Protein AF-A0A438DZ04-F1 (afdb_monomer_lite)

Foldseek 3Di:
DDDPQDQPPDPPHDPVVNVVVVVVVVVVCVVVVHDDDDDDDDDPPVVVPDDPVVVVVVCVVVVVVPD

pLDDT: mean 90.55, std 6.96, range [54.78, 96.5]

Secondary structure (DSSP, 8-state):
---TT--SSSTT--HHHHHHHHHHHHHHHHHTT----------TTGGGG--HHHHHHHHHHTTTT--

Organism: Vitis vinifera (NCBI:txid29760)

Sequence (67 aa):
MVSKSQNALLKERQILEAVLTANEVVDSMLKSNACGVICEQDIKKAYDHINWSSLLSILEKMNFDKE

Structure (mmCIF, N/CA/C/O backbone):
data_AF-A0A438DZ04-F1
#
_entry.id   AF-A0A438DZ04-F1
#
loop_
_atom_site.group_PDB
_atom_site.id
_atom_site.type_symbol
_atom_site.label_atom_id
_atom_site.label_alt_id
_atom_site.label_comp_id
_atom_site.label_asym_id
_atom_site.label_entity_id
_atom_site.label_seq_id
_atom_site.pdbx_PDB_ins_code
_atom_site.Cartn_x
_atom_site.Cartn_y
_atom_site.Cartn_z
_atom_site.occupancy
_atom_site.B_iso_or_equiv
_atom_site.auth_seq_id
_atom_site.auth_comp_id
_atom_site.auth_asym_id
_atom_site.auth_atom_id
_atom_site.pdbx_PDB_model_num
ATOM 1 N N . MET A 1 1 ? 6.902 10.180 -5.619 1.00 68.75 1 MET A N 1
ATOM 2 C CA . MET A 1 1 ? 6.724 10.158 -4.144 1.00 68.75 1 MET A CA 1
ATOM 3 C C . MET A 1 1 ? 5.872 8.965 -3.761 1.00 68.75 1 MET A C 1
ATOM 5 O O . MET A 1 1 ? 4.932 8.653 -4.479 1.00 68.75 1 MET A O 1
ATOM 9 N N . VAL A 1 2 ? 6.207 8.317 -2.648 1.00 85.06 2 VAL A N 1
ATOM 10 C CA . VAL A 1 2 ? 5.537 7.114 -2.138 1.00 85.06 2 VAL A CA 1
ATOM 11 C C . VAL A 1 2 ? 4.674 7.493 -0.931 1.00 85.06 2 VAL A C 1
ATOM 13 O O . VAL A 1 2 ? 5.133 8.245 -0.070 1.00 85.06 2 VAL A O 1
ATOM 16 N N . SER A 1 3 ? 3.434 6.997 -0.856 1.00 89.25 3 SER A N 1
ATOM 17 C CA . SER A 1 3 ? 2.542 7.292 0.278 1.00 89.25 3 SER A CA 1
ATOM 18 C C . SER A 1 3 ? 3.056 6.676 1.584 1.00 89.25 3 SER A C 1
ATOM 20 O O . SER A 1 3 ? 3.637 5.590 1.598 1.00 89.25 3 SER A O 1
ATOM 22 N N . LYS A 1 4 ? 2.769 7.318 2.724 1.00 88.44 4 LYS A N 1
ATOM 23 C CA . LYS A 1 4 ? 2.988 6.712 4.049 1.00 88.44 4 LYS A CA 1
ATOM 24 C C . LYS A 1 4 ? 2.123 5.473 4.280 1.00 88.44 4 LYS A C 1
ATOM 26 O O . LYS A 1 4 ? 2.543 4.611 5.032 1.00 88.44 4 LYS A O 1
ATOM 31 N N . SER A 1 5 ? 0.978 5.353 3.614 1.00 89.19 5 SER A N 1
ATOM 32 C CA . SER A 1 5 ? 0.093 4.183 3.710 1.00 89.19 5 SER A CA 1
ATOM 33 C C . SER A 1 5 ? 0.406 3.074 2.697 1.00 89.19 5 SER A C 1
ATOM 35 O O . SER A 1 5 ? -0.225 2.021 2.728 1.00 89.19 5 SER A O 1
ATOM 37 N N . GLN A 1 6 ? 1.358 3.285 1.781 1.00 89.88 6 GLN A N 1
ATOM 38 C CA . GLN A 1 6 ? 1.750 2.265 0.812 1.00 89.88 6 GLN A CA 1
ATOM 39 C C . GLN A 1 6 ? 2.767 1.321 1.454 1.00 89.88 6 GLN A C 1
ATOM 41 O O . GLN A 1 6 ? 3.914 1.702 1.632 1.00 89.88 6 GLN A O 1
ATOM 46 N N . ASN A 1 7 ? 2.355 0.100 1.790 1.00 90.38 7 ASN A N 1
ATOM 47 C CA . ASN A 1 7 ? 3.192 -0.851 2.540 1.00 90.38 7 ASN A CA 1
ATOM 48 C C . ASN A 1 7 ? 3.725 -2.025 1.705 1.00 90.38 7 ASN A C 1
ATOM 50 O O . ASN A 1 7 ? 4.551 -2.794 2.183 1.00 90.38 7 ASN A O 1
ATOM 54 N N . ALA A 1 8 ? 3.280 -2.159 0.456 1.00 89.44 8 ALA A N 1
ATOM 55 C CA . ALA A 1 8 ? 3.743 -3.200 -0.456 1.00 89.44 8 ALA A CA 1
ATOM 56 C C . ALA A 1 8 ? 4.823 -2.677 -1.417 1.00 89.44 8 ALA A C 1
ATOM 58 O O . ALA A 1 8 ? 4.808 -1.503 -1.792 1.00 89.44 8 ALA A O 1
ATOM 59 N N . LEU A 1 9 ? 5.705 -3.582 -1.861 1.00 88.75 9 LEU A N 1
ATOM 60 C CA . LEU A 1 9 ? 6.716 -3.359 -2.911 1.00 88.75 9 LEU A CA 1
ATOM 61 C C . LEU A 1 9 ? 7.739 -2.250 -2.607 1.00 88.75 9 LEU A C 1
ATOM 63 O O . LEU A 1 9 ? 8.311 -1.655 -3.518 1.00 88.75 9 LEU A O 1
ATOM 67 N N . LEU A 1 10 ? 7.984 -1.976 -1.327 1.00 90.88 10 LEU A N 1
ATOM 68 C CA . LEU A 1 10 ? 8.958 -0.988 -0.877 1.00 90.88 10 LEU A CA 1
ATOM 69 C C . LEU A 1 10 ? 9.961 -1.657 0.045 1.00 90.88 10 LEU A C 1
ATOM 71 O O . LEU A 1 10 ? 9.592 -2.446 0.916 1.00 90.88 10 LEU A O 1
ATOM 75 N N . LYS A 1 11 ? 11.236 -1.318 -0.140 1.00 88.12 11 LYS A N 1
ATOM 76 C CA . LYS A 1 11 ? 12.286 -1.733 0.785 1.00 88.12 11 LYS A CA 1
ATOM 77 C C . LYS A 1 11 ? 11.946 -1.212 2.1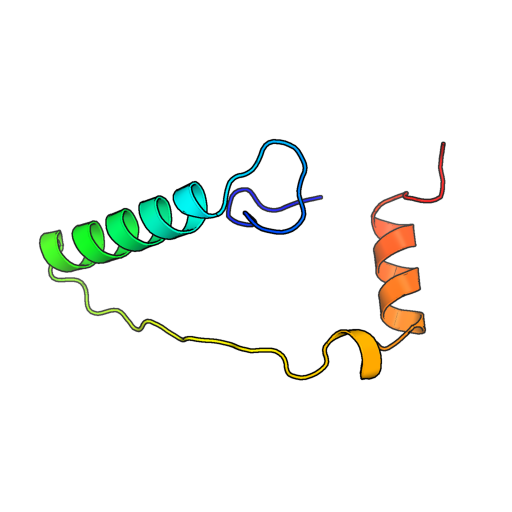87 1.00 88.12 11 LYS A C 1
ATOM 79 O O . LYS A 1 11 ? 11.382 -0.129 2.314 1.00 88.12 11 LYS A O 1
ATOM 84 N N . GLU A 1 12 ? 12.271 -2.007 3.206 1.00 89.62 12 GLU A N 1
ATOM 85 C CA . GLU A 1 12 ? 12.060 -1.697 4.633 1.00 89.62 12 GLU A CA 1
ATOM 86 C C . GLU A 1 12 ? 10.602 -1.666 5.120 1.00 89.62 12 GLU A C 1
ATOM 88 O O . GLU A 1 12 ? 10.394 -1.485 6.314 1.00 89.62 12 GLU A O 1
ATOM 93 N N . ARG A 1 13 ? 9.602 -1.924 4.264 1.00 90.62 13 ARG A N 1
ATOM 94 C CA . ARG A 1 13 ? 8.202 -2.066 4.698 1.00 90.62 13 ARG A CA 1
ATOM 95 C C . ARG A 1 13 ? 7.765 -3.518 4.765 1.00 90.62 13 ARG A C 1
ATOM 97 O O . ARG A 1 13 ? 8.117 -4.322 3.899 1.00 90.62 13 ARG A O 1
ATOM 104 N N . GLN A 1 14 ? 6.983 -3.856 5.785 1.00 91.94 14 GLN A N 1
ATOM 105 C CA . GLN A 1 14 ? 6.498 -5.219 6.001 1.00 91.94 14 GLN A CA 1
ATOM 106 C C . GLN A 1 14 ? 4.986 -5.319 5.795 1.00 91.94 14 GLN A C 1
ATOM 108 O O . GLN A 1 14 ? 4.230 -4.420 6.152 1.00 91.94 14 GLN A O 1
ATOM 113 N N . ILE A 1 15 ? 4.519 -6.466 5.287 1.00 91.88 15 ILE A N 1
ATOM 114 C CA . ILE A 1 15 ? 3.080 -6.728 5.103 1.00 91.88 15 ILE A CA 1
ATOM 115 C C . ILE A 1 15 ? 2.294 -6.602 6.418 1.00 91.88 15 ILE A C 1
ATOM 117 O O . ILE A 1 15 ? 1.145 -6.167 6.420 1.00 91.88 15 ILE A O 1
ATOM 121 N N . LEU A 1 16 ? 2.940 -6.923 7.545 1.00 93.38 16 LEU A N 1
ATOM 122 C CA . LEU A 1 16 ? 2.353 -6.816 8.876 1.00 93.38 16 LEU A CA 1
ATOM 123 C C . LEU A 1 16 ? 1.999 -5.369 9.246 1.00 93.38 16 LEU A C 1
ATOM 125 O O . LEU A 1 16 ? 0.997 -5.156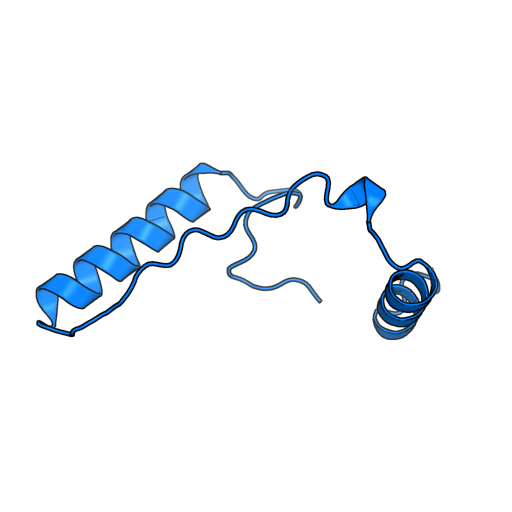 9.922 1.00 93.38 16 LEU A O 1
ATOM 129 N N . GLU A 1 17 ? 2.756 -4.378 8.766 1.00 91.69 17 GLU A N 1
ATOM 130 C CA . GLU A 1 17 ? 2.454 -2.965 9.019 1.00 91.69 17 GLU A CA 1
ATOM 131 C C . GLU A 1 17 ? 1.116 -2.565 8.391 1.00 91.69 17 GLU A C 1
ATOM 133 O O . GLU A 1 17 ? 0.332 -1.856 9.014 1.00 91.69 17 GLU A O 1
ATOM 138 N N . ALA A 1 18 ? 0.797 -3.081 7.196 1.00 90.94 18 ALA A N 1
ATOM 139 C CA . ALA A 1 18 ? -0.504 -2.846 6.566 1.00 90.94 18 ALA A CA 1
ATOM 140 C C . ALA A 1 18 ? -1.660 -3.416 7.394 1.00 90.94 18 ALA A C 1
ATOM 142 O O . ALA A 1 18 ? -2.670 -2.739 7.583 1.00 90.94 18 ALA A O 1
ATOM 143 N N . VAL A 1 19 ? -1.497 -4.640 7.901 1.00 92.69 19 VAL A N 1
ATOM 144 C CA . VAL A 1 19 ? -2.509 -5.308 8.730 1.00 92.69 19 VAL A CA 1
ATOM 145 C C . VAL A 1 19 ? -2.707 -4.557 10.047 1.00 92.69 19 VAL A C 1
ATOM 147 O O . VAL A 1 19 ? -3.844 -4.332 10.455 1.00 92.69 19 VAL A O 1
ATOM 150 N N . LEU A 1 20 ? -1.620 -4.122 10.691 1.00 94.56 20 LEU A N 1
ATOM 151 C CA . LEU A 1 20 ? -1.686 -3.369 11.941 1.00 94.56 20 LEU A CA 1
ATOM 152 C C . LEU A 1 20 ? -2.399 -2.026 11.750 1.00 94.56 20 LEU A C 1
ATOM 154 O O . LEU A 1 20 ? -3.352 -1.743 12.469 1.00 94.56 20 LEU A O 1
ATOM 158 N N . THR A 1 21 ? -2.006 -1.245 10.738 1.00 92.50 21 THR A N 1
ATOM 159 C CA . THR A 1 21 ? -2.657 0.039 10.437 1.00 92.50 21 THR A CA 1
ATOM 160 C C . THR A 1 21 ? -4.143 -0.141 10.121 1.00 92.50 21 THR A C 1
ATOM 162 O O . THR A 1 21 ? -4.966 0.638 10.594 1.00 92.50 21 THR A O 1
ATOM 165 N N . ALA A 1 22 ? -4.520 -1.172 9.356 1.00 92.94 22 ALA A N 1
ATOM 166 C CA . ALA A 1 22 ? -5.928 -1.450 9.077 1.00 92.94 22 ALA A CA 1
ATOM 167 C C . ALA A 1 22 ? -6.711 -1.764 10.363 1.00 92.94 22 ALA A C 1
ATOM 169 O O . ALA A 1 22 ? -7.795 -1.216 10.570 1.00 92.94 22 ALA A O 1
ATOM 170 N N . ASN A 1 23 ? -6.144 -2.582 11.253 1.00 94.50 23 ASN A N 1
ATOM 171 C CA . ASN A 1 23 ? -6.765 -2.917 12.534 1.00 94.50 23 ASN A CA 1
ATOM 172 C C . ASN A 1 23 ? -6.940 -1.690 13.435 1.00 94.50 23 ASN A C 1
ATOM 174 O O . ASN A 1 23 ? -8.004 -1.524 14.025 1.00 94.50 23 ASN A O 1
ATOM 178 N N . GLU A 1 24 ? -5.941 -0.811 13.514 1.00 95.38 24 GLU A N 1
ATOM 179 C CA . GLU A 1 24 ? -6.022 0.435 14.288 1.00 95.38 24 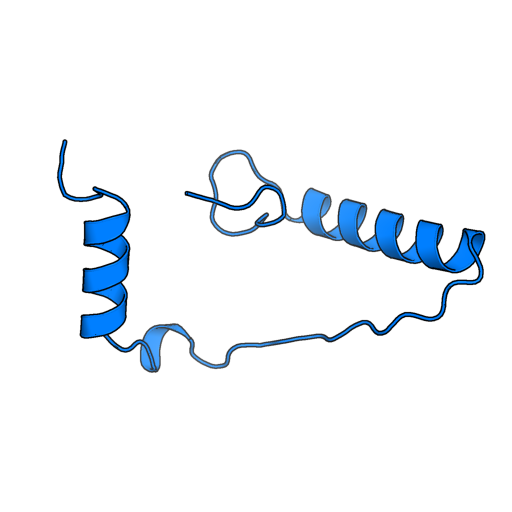GLU A CA 1
ATOM 180 C C . GLU A 1 24 ? -7.118 1.370 13.764 1.00 95.38 24 GLU A C 1
ATOM 182 O O . GLU A 1 24 ? -7.865 1.955 14.550 1.00 95.38 24 GLU A O 1
ATOM 187 N N . VAL A 1 25 ? -7.258 1.488 12.439 1.00 93.81 25 VAL A N 1
ATOM 188 C CA . VAL A 1 25 ? -8.318 2.296 11.817 1.00 93.81 25 VAL A CA 1
ATOM 189 C C . VAL A 1 25 ? -9.696 1.724 12.145 1.00 93.81 25 VAL A C 1
ATOM 191 O O . VAL A 1 25 ? -10.588 2.473 12.544 1.00 93.81 25 VAL A O 1
ATOM 194 N N . VAL A 1 26 ? -9.878 0.405 12.030 1.00 94.56 26 VAL A N 1
ATOM 195 C CA . VAL A 1 26 ? -11.147 -0.258 12.370 1.00 94.56 26 VAL A CA 1
ATOM 196 C C . VAL A 1 26 ? -11.482 -0.100 13.850 1.00 94.56 26 VAL A C 1
ATOM 198 O O . VAL A 1 26 ? -12.594 0.304 14.184 1.00 94.56 26 VAL A O 1
ATOM 201 N N . ASP A 1 27 ? -10.523 -0.353 14.736 1.00 95.94 27 ASP A N 1
ATOM 202 C CA . ASP A 1 27 ? -10.692 -0.191 16.181 1.00 95.94 27 ASP A CA 1
ATOM 203 C C . ASP A 1 27 ? -11.049 1.259 16.556 1.00 95.94 27 ASP A C 1
ATOM 205 O O . ASP A 1 27 ? -11.960 1.495 17.350 1.00 95.94 27 ASP A O 1
ATOM 209 N N . SER A 1 28 ? -10.410 2.248 15.923 1.00 95.81 28 SER A N 1
ATOM 210 C CA . SER A 1 28 ? -10.724 3.668 16.116 1.00 95.81 28 SER A CA 1
ATOM 211 C C . SER A 1 28 ? -12.144 4.030 15.661 1.00 95.81 28 SER A C 1
ATOM 213 O O . SER A 1 28 ? -12.860 4.740 16.378 1.00 95.81 28 SER A O 1
ATOM 215 N N . MET A 1 29 ? -12.594 3.512 14.512 1.00 95.19 29 MET A N 1
ATOM 216 C CA . MET A 1 29 ? -13.968 3.711 14.032 1.00 95.19 29 MET A CA 1
ATOM 217 C C . MET A 1 29 ? -14.993 3.126 15.009 1.00 95.19 29 MET A C 1
ATOM 219 O O . MET A 1 29 ? -15.960 3.800 15.362 1.00 95.19 29 MET A O 1
ATOM 223 N N . LEU A 1 30 ? -14.748 1.910 15.506 1.00 94.62 30 LEU A N 1
ATOM 224 C CA . LEU A 1 30 ? -15.622 1.256 16.482 1.00 94.62 30 LEU A CA 1
ATOM 225 C C . LEU A 1 30 ? -15.687 2.043 17.795 1.00 94.62 30 LEU A C 1
ATOM 227 O O . LEU A 1 30 ? -16.775 2.312 18.299 1.00 94.62 30 LEU A O 1
ATOM 231 N N . LYS A 1 31 ? -14.539 2.479 18.324 1.00 96.50 31 LYS A N 1
ATOM 232 C CA . LYS A 1 31 ? -14.462 3.266 19.568 1.00 96.50 31 LYS A CA 1
ATOM 233 C C . LYS A 1 31 ? -15.143 4.628 19.467 1.00 96.50 31 LYS A C 1
ATOM 235 O O . LYS A 1 31 ? -15.644 5.131 20.467 1.00 96.50 31 LYS A O 1
ATOM 240 N N . SER A 1 32 ? -15.156 5.228 18.281 1.00 96.25 32 SER A N 1
ATOM 241 C CA . SER A 1 32 ? -15.798 6.523 18.036 1.00 96.25 32 SER A CA 1
ATOM 242 C C . SER A 1 32 ? -17.274 6.415 17.637 1.00 96.25 32 SER A C 1
ATOM 244 O O . SER A 1 32 ? -17.904 7.447 17.410 1.00 96.25 32 SER A O 1
ATOM 246 N N . ASN A 1 33 ? -17.844 5.201 17.568 1.00 93.19 33 ASN A N 1
ATOM 247 C CA . ASN A 1 33 ? -19.172 4.936 16.996 1.00 93.19 33 ASN A CA 1
ATOM 248 C C . ASN A 1 33 ? -19.350 5.558 15.596 1.00 93.19 33 ASN A C 1
ATOM 250 O O . ASN A 1 33 ? -20.453 5.948 15.206 1.00 93.19 33 ASN A O 1
ATOM 254 N N . ALA A 1 34 ? -18.258 5.677 14.838 1.00 93.94 34 ALA A N 1
ATOM 255 C CA . ALA A 1 34 ? -18.287 6.212 13.491 1.00 93.94 34 ALA A CA 1
ATOM 256 C C . ALA A 1 34 ? -18.783 5.139 12.516 1.00 93.94 34 ALA A C 1
ATOM 258 O O . ALA A 1 34 ? -18.333 3.994 12.538 1.00 93.94 34 ALA A O 1
ATOM 259 N N . CYS A 1 35 ? -19.694 5.522 11.622 1.00 89.19 35 CYS A N 1
ATOM 260 C CA . CYS A 1 35 ? -20.050 4.680 10.486 1.00 89.19 35 CYS A CA 1
ATOM 261 C C . CYS A 1 35 ? -18.933 4.760 9.436 1.00 89.19 35 CYS A C 1
ATOM 263 O O . CYS A 1 35 ? -18.534 5.856 9.038 1.00 89.19 35 CYS A O 1
ATOM 265 N N . GLY A 1 36 ? -18.439 3.608 8.984 1.00 88.62 36 GLY A N 1
ATOM 266 C CA . GLY A 1 36 ? -17.390 3.504 7.975 1.00 88.62 36 GLY A CA 1
ATOM 267 C C . GLY A 1 36 ? -17.620 2.318 7.045 1.00 88.62 36 GLY A C 1
ATOM 268 O O . GLY A 1 36 ? -18.340 1.379 7.381 1.00 88.62 36 GLY A O 1
ATOM 269 N N . VAL A 1 37 ? -17.003 2.366 5.865 1.00 90.69 37 VAL A N 1
ATOM 270 C CA . VAL A 1 37 ? -17.047 1.288 4.870 1.00 90.69 37 VAL A CA 1
ATOM 271 C C . VAL A 1 37 ? -15.624 0.840 4.576 1.00 90.69 37 VAL A C 1
ATOM 273 O O . VAL A 1 37 ? -14.744 1.669 4.345 1.00 90.69 37 VAL A O 1
ATOM 276 N N . ILE A 1 38 ? -15.411 -0.474 4.567 1.00 90.19 38 ILE A N 1
ATOM 277 C CA . ILE A 1 38 ? -14.165 -1.089 4.114 1.00 90.19 38 ILE A CA 1
ATOM 278 C C . ILE A 1 38 ? -14.407 -1.613 2.701 1.00 90.19 38 ILE A C 1
ATOM 280 O O . ILE A 1 38 ? -15.298 -2.432 2.487 1.00 90.19 38 ILE A O 1
ATOM 284 N N . CYS A 1 39 ? -13.613 -1.135 1.746 1.00 90.88 39 CYS A N 1
ATOM 285 C CA . CYS A 1 39 ? -13.665 -1.590 0.362 1.00 90.88 39 CYS A CA 1
ATOM 286 C C . CYS A 1 39 ? -12.404 -2.389 0.044 1.00 90.88 39 CYS A C 1
ATOM 288 O O . CYS A 1 39 ? -11.314 -1.821 -0.028 1.00 90.88 39 CYS A O 1
ATOM 290 N N . GLU A 1 40 ? -12.560 -3.689 -0.185 1.00 90.38 40 GLU A N 1
ATOM 291 C CA . GLU A 1 40 ? -11.500 -4.520 -0.747 1.00 90.38 40 GLU A CA 1
ATOM 292 C C . GLU A 1 40 ? -11.430 -4.280 -2.260 1.00 90.38 40 GLU A C 1
ATOM 294 O O . GLU A 1 40 ? -12.411 -4.477 -2.979 1.00 90.38 40 GLU A O 1
ATOM 299 N N . GLN A 1 41 ? -10.281 -3.804 -2.740 1.00 89.25 41 GLN A N 1
ATOM 300 C CA . GLN A 1 41 ? -10.032 -3.597 -4.164 1.00 89.25 41 GLN A CA 1
ATOM 301 C C . GLN A 1 41 ? -8.887 -4.498 -4.611 1.00 89.25 41 GLN A C 1
ATOM 303 O O . GLN A 1 41 ? -7.768 -4.373 -4.119 1.00 89.25 41 GLN A O 1
ATOM 308 N N . ASP A 1 42 ? -9.176 -5.371 -5.573 1.00 90.38 42 ASP A N 1
ATOM 309 C CA . ASP A 1 42 ? -8.186 -6.184 -6.272 1.00 90.38 42 ASP A CA 1
ATOM 310 C C . ASP A 1 42 ? -8.083 -5.736 -7.735 1.00 90.38 42 ASP A C 1
ATOM 312 O O . ASP A 1 42 ? -9.092 -5.453 -8.389 1.00 90.38 42 ASP A O 1
ATOM 316 N N . ILE A 1 43 ? -6.858 -5.682 -8.261 1.00 89.88 43 ILE A N 1
ATOM 317 C CA . ILE A 1 43 ? -6.590 -5.321 -9.655 1.00 89.88 43 ILE A CA 1
ATOM 318 C C . ILE A 1 43 ? -6.094 -6.568 -10.380 1.00 89.88 43 ILE A C 1
ATOM 320 O O . ILE A 1 43 ? -4.906 -6.901 -10.376 1.00 89.88 43 ILE A O 1
ATOM 324 N N . LYS A 1 44 ? -7.019 -7.248 -11.059 1.00 93.00 44 LYS A N 1
ATOM 325 C CA . LYS A 1 44 ? -6.702 -8.454 -11.826 1.00 93.00 44 LYS A CA 1
ATOM 326 C C . LYS A 1 44 ? -5.711 -8.146 -12.939 1.00 93.00 44 LYS A C 1
ATOM 328 O O . LYS A 1 44 ? -5.980 -7.311 -13.800 1.00 93.00 44 LYS A O 1
ATOM 333 N N . LYS A 1 45 ? -4.601 -8.893 -12.960 1.00 91.56 45 LYS A N 1
ATOM 334 C CA . LYS A 1 45 ? -3.583 -8.817 -14.019 1.00 91.56 45 LYS A CA 1
ATOM 335 C C . LYS A 1 45 ? -3.139 -7.372 -14.279 1.00 91.56 45 LYS A C 1
ATOM 337 O O . LYS A 1 45 ? -3.121 -6.919 -15.422 1.00 91.56 45 LYS A O 1
ATOM 342 N N . ALA A 1 46 ? -2.829 -6.641 -13.205 1.00 90.25 46 ALA A N 1
ATOM 343 C CA . ALA A 1 46 ? -2.503 -5.218 -13.265 1.00 90.25 46 ALA A CA 1
ATOM 344 C C . ALA A 1 46 ? -1.423 -4.906 -14.313 1.00 90.25 46 ALA A C 1
ATOM 346 O O . ALA A 1 46 ? -1.587 -3.962 -15.075 1.00 90.25 46 ALA A O 1
ATOM 347 N N . TYR A 1 47 ? -0.379 -5.739 -14.395 1.00 90.12 47 TYR A N 1
ATOM 348 C CA . TYR A 1 47 ? 0.726 -5.574 -15.343 1.00 90.12 47 TYR A CA 1
ATOM 349 C C . TYR A 1 47 ? 0.338 -5.804 -16.812 1.00 90.12 47 TYR A C 1
ATOM 351 O O . TYR A 1 47 ? 0.900 -5.150 -17.686 1.00 90.12 47 TYR A O 1
ATOM 359 N N . ASP A 1 48 ? -0.652 -6.660 -17.085 1.00 95.38 48 ASP A N 1
ATOM 360 C CA . ASP A 1 48 ? -1.108 -6.963 -18.452 1.00 95.38 48 ASP A CA 1
ATOM 361 C C . ASP A 1 48 ? -1.916 -5.800 -19.054 1.00 95.38 48 ASP A C 1
ATOM 363 O O . ASP A 1 48 ? -2.000 -5.660 -20.272 1.00 95.38 48 ASP A O 1
ATOM 367 N N . HIS A 1 49 ? -2.518 -4.964 -18.202 1.00 93.06 49 HIS A N 1
ATOM 368 C CA . HIS A 1 49 ? -3.438 -3.894 -18.600 1.00 93.06 49 HIS A CA 1
ATOM 369 C C . HIS A 1 49 ? -2.865 -2.485 -18.378 1.00 93.06 49 HIS A C 1
ATOM 371 O O . HIS A 1 49 ? -3.610 -1.503 -18.395 1.00 93.06 49 HIS A O 1
ATOM 377 N N . ILE A 1 50 ? -1.551 -2.355 -18.159 1.00 94.38 50 ILE A N 1
ATOM 378 C CA . ILE A 1 50 ? -0.917 -1.045 -17.968 1.00 94.38 50 ILE A CA 1
ATOM 379 C C . ILE A 1 50 ? -0.973 -0.241 -19.268 1.00 94.38 50 ILE A C 1
ATOM 381 O O . ILE A 1 50 ? -0.519 -0.684 -20.323 1.00 94.38 50 ILE A O 1
ATOM 385 N N . ASN A 1 51 ? -1.445 1.003 -19.174 1.00 95.12 51 ASN A N 1
ATOM 386 C CA . ASN A 1 51 ? -1.220 1.985 -20.225 1.00 95.12 51 ASN A CA 1
ATOM 387 C C . ASN A 1 51 ? 0.208 2.549 -20.115 1.00 95.12 51 ASN A C 1
ATOM 389 O O . ASN A 1 51 ? 0.511 3.356 -19.231 1.00 95.12 51 ASN A O 1
ATOM 393 N N . TRP A 1 52 ? 1.076 2.146 -21.043 1.00 94.88 52 TRP A N 1
ATOM 394 C CA . TRP A 1 52 ? 2.491 2.521 -21.057 1.00 94.88 52 TRP A CA 1
ATOM 395 C C . TRP A 1 52 ? 2.741 4.026 -21.166 1.00 94.88 52 TRP A C 1
ATOM 397 O O . TRP A 1 52 ? 3.653 4.528 -20.512 1.00 94.88 52 TRP A O 1
ATOM 407 N N . SER A 1 53 ? 1.931 4.771 -21.925 1.00 96.00 53 SER A N 1
ATOM 408 C CA . SER A 1 53 ? 2.118 6.225 -22.037 1.00 96.00 53 SER A CA 1
ATOM 409 C C . SER A 1 53 ? 1.823 6.925 -20.711 1.00 96.00 53 SER A C 1
ATOM 411 O O . SER A 1 53 ? 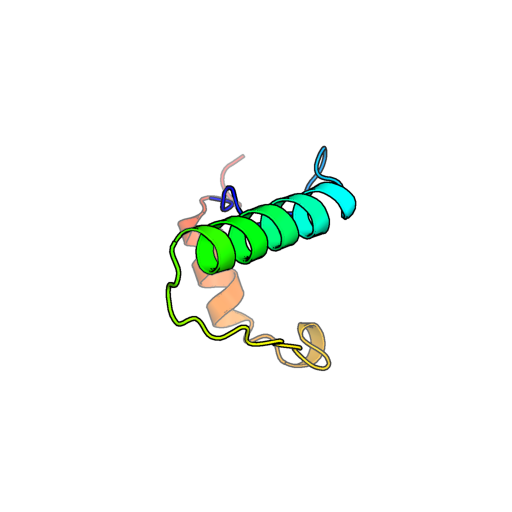2.541 7.842 -20.314 1.00 96.00 53 SER A O 1
ATOM 413 N N . SER A 1 54 ? 0.822 6.435 -19.972 1.00 93.50 54 SER A N 1
ATOM 414 C CA . SER A 1 54 ? 0.521 6.923 -18.624 1.00 93.50 54 SER A CA 1
ATOM 415 C C . SER A 1 54 ? 1.652 6.601 -17.650 1.00 93.50 54 SER A C 1
ATOM 417 O O . SER A 1 54 ? 2.082 7.492 -16.919 1.00 93.50 54 SER A O 1
ATOM 419 N N . LEU A 1 55 ? 2.185 5.374 -17.675 1.00 93.88 55 LEU A N 1
ATOM 420 C CA . LEU A 1 55 ? 3.315 4.986 -16.828 1.00 93.88 55 LEU A CA 1
ATOM 421 C C . LEU A 1 55 ? 4.539 5.882 -17.064 1.00 93.88 55 LEU A C 1
ATOM 423 O O . LEU A 1 55 ? 5.078 6.435 -16.107 1.00 93.88 55 LEU A O 1
ATOM 427 N N . LEU A 1 56 ? 4.939 6.077 -18.324 1.00 94.88 56 LEU A N 1
ATOM 428 C CA . LEU A 1 56 ? 6.076 6.932 -18.679 1.00 94.88 56 LEU A CA 1
ATOM 429 C C . LEU A 1 56 ? 5.870 8.375 -18.199 1.00 94.88 56 LEU A C 1
ATOM 431 O O . LEU A 1 56 ? 6.769 8.947 -17.587 1.00 94.88 56 LEU A O 1
ATOM 435 N N . SER A 1 57 ? 4.661 8.924 -18.363 1.00 94.62 57 SER A N 1
ATOM 436 C CA . SER A 1 57 ? 4.338 10.275 -17.883 1.00 94.62 57 SER A CA 1
ATOM 437 C C . SER A 1 57 ? 4.450 10.426 -16.359 1.00 94.62 57 SER A C 1
ATOM 439 O O . SER A 1 57 ? 4.766 11.502 -15.854 1.00 94.62 57 SER A O 1
ATOM 441 N N . ILE A 1 58 ? 4.176 9.356 -15.603 1.00 93.38 58 ILE A N 1
ATOM 442 C CA . ILE A 1 58 ? 4.297 9.348 -14.142 1.00 93.38 58 ILE A CA 1
ATOM 443 C C . ILE A 1 58 ? 5.772 9.291 -13.742 1.00 93.38 58 ILE A C 1
ATOM 445 O O . ILE A 1 58 ? 6.176 10.030 -12.847 1.00 93.38 58 ILE A O 1
ATOM 449 N N . LEU A 1 59 ? 6.569 8.450 -14.405 1.00 93.00 59 LEU A N 1
ATOM 450 C CA . LEU A 1 59 ? 8.003 8.321 -14.136 1.00 93.00 59 LEU A CA 1
ATOM 451 C C . LEU A 1 59 ? 8.748 9.637 -14.397 1.00 93.00 59 LEU A C 1
ATOM 453 O O . LEU A 1 59 ? 9.514 10.074 -13.539 1.00 93.00 59 LEU A O 1
ATOM 457 N N . GLU A 1 60 ? 8.445 10.319 -15.504 1.00 93.31 60 GLU A N 1
ATOM 458 C CA . GLU A 1 60 ? 8.995 11.644 -15.822 1.00 93.31 60 GLU A CA 1
ATOM 459 C C . GLU A 1 60 ? 8.638 12.678 -14.741 1.00 93.31 60 GLU A C 1
ATOM 461 O O . GLU A 1 60 ? 9.504 13.378 -14.217 1.00 93.31 60 GLU A O 1
ATOM 466 N N . LYS A 1 61 ? 7.370 12.726 -14.306 1.00 92.12 61 LYS A N 1
ATOM 467 C CA . LYS A 1 61 ? 6.933 13.611 -13.208 1.00 92.12 61 LYS A CA 1
ATOM 468 C C . LYS A 1 61 ? 7.617 13.304 -11.878 1.00 92.12 61 LYS A C 1
ATOM 470 O O . LYS A 1 61 ? 7.716 14.182 -11.022 1.00 92.12 61 LYS A O 1
ATOM 475 N N . MET A 1 62 ? 8.049 12.063 -11.677 1.00 91.00 62 MET A N 1
ATOM 476 C CA . MET A 1 62 ? 8.808 11.655 -10.501 1.00 91.00 62 MET A CA 1
ATOM 477 C C . MET A 1 62 ? 10.323 11.886 -10.650 1.00 91.00 62 MET A C 1
ATOM 479 O O . MET A 1 62 ? 11.034 11.623 -9.685 1.00 91.00 62 MET A O 1
ATOM 483 N N . ASN A 1 63 ? 10.798 12.414 -11.789 1.00 90.75 63 ASN A N 1
ATOM 484 C CA . ASN A 1 63 ? 12.215 12.578 -12.143 1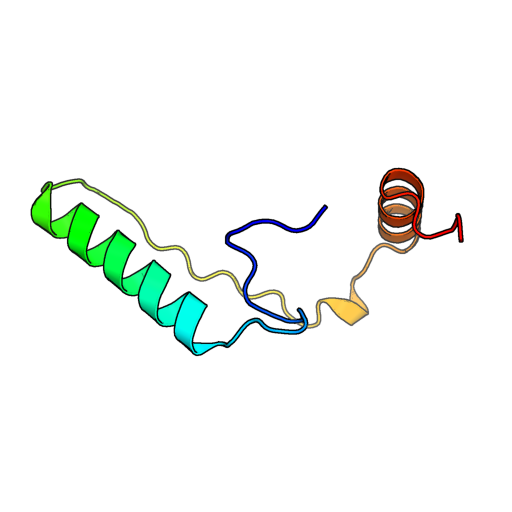.00 90.75 63 ASN A CA 1
ATOM 485 C C . ASN A 1 63 ? 13.023 11.272 -12.016 1.00 90.75 63 ASN A C 1
ATOM 487 O O . ASN A 1 63 ? 14.166 11.290 -11.570 1.00 90.75 63 ASN A O 1
ATOM 491 N N . PHE A 1 64 ? 12.424 10.131 -12.372 1.00 87.50 64 PHE A N 1
ATOM 492 C CA . PHE A 1 64 ? 13.096 8.824 -12.311 1.00 87.50 64 PHE A CA 1
ATOM 493 C C . PHE A 1 64 ? 14.250 8.674 -13.316 1.00 87.50 64 PHE A C 1
ATOM 495 O O . PHE A 1 64 ? 15.048 7.753 -13.198 1.00 87.50 64 PHE A O 1
ATOM 502 N N . ASP A 1 65 ? 14.305 9.546 -14.317 1.00 76.81 65 ASP A N 1
ATOM 503 C CA . ASP A 1 65 ? 15.278 9.584 -15.407 1.00 76.81 65 ASP A CA 1
ATOM 504 C C . ASP A 1 65 ? 16.504 10.466 -15.112 1.00 76.81 65 ASP A C 1
ATOM 506 O O . ASP A 1 65 ? 17.423 10.522 -15.925 1.00 76.81 65 ASP A O 1
ATOM 510 N N . LYS A 1 66 ? 16.522 11.161 -13.968 1.00 63.31 66 LYS A N 1
ATOM 511 C CA . LYS A 1 66 ? 17.595 12.082 -13.577 1.00 63.31 66 LYS A CA 1
ATOM 512 C C . LYS A 1 66 ? 18.399 11.501 -12.418 1.00 63.31 66 LYS A C 1
ATOM 514 O O . LYS A 1 66 ? 18.212 11.904 -11.270 1.00 63.31 66 LYS A O 1
ATOM 519 N N . GLU A 1 67 ? 19.287 10.571 -12.750 1.00 54.78 67 GLU A N 1
ATOM 520 C CA . GLU A 1 67 ? 20.471 10.226 -11.951 1.00 54.78 67 GLU A CA 1
ATOM 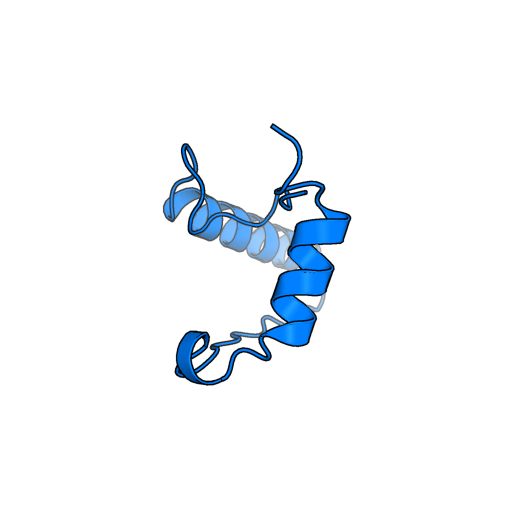521 C C . GLU A 1 67 ? 21.735 10.676 -12.690 1.00 54.78 67 GLU A C 1
ATOM 523 O O . GLU A 1 67 ? 21.817 10.439 -13.918 1.00 54.78 67 GLU A O 1
#

Radius of gyration: 16.63 Å; chains: 1; bounding box: 40×22×42 Å